Protein AF-A0A6V4HDS5-F1 (afdb_monomer_lite)

pLDDT: mean 75.7, std 14.35, range [43.69, 92.31]

Foldseek 3Di:
DLLVVLVVDPVLVVVLLVVLQVLLQCLLPDDPCVVSPSVPDDQCVSCVVSSHNDRDDDDDPRPPPVPCVVVPDDPPPPPPDQQPCDPVRNRRDHDPPPPDDDDD

Radius of gyration: 24.68 Å; chains: 1; bounding box: 63×39×46 Å

Secondary structure (DSSP, 8-state):
-HHHHHHH-HHHHHHHHHHHHHHHHHHHH-S-TTT--STTS-HHHHHHHTT-SS-----------TTTTTTS---------SB--BTTBTT-PBPTT-------

Organism: NCBI:txid72548

Sequence (104 aa):
QLEKLVGKNYYLHKSARDAYRSYLHSYNSHSLKDVYDVNSLDLAGVAASFGFENPPKVTLMLKANAKESARAGGKKARKMSGHGFSADNPYGKRDAKDARQFAH

Structure (mmCIF, N/CA/C/O backbone):
data_AF-A0A6V4HDS5-F1
#
_entry.id   AF-A0A6V4HDS5-F1
#
loop_
_atom_site.group_PDB
_atom_site.id
_atom_site.type_symbol
_atom_site.label_atom_id
_atom_site.label_alt_id
_atom_site.label_comp_id
_atom_site.label_asym_id
_atom_site.label_entity_id
_atom_site.label_seq_id
_atom_site.pdbx_PDB_ins_code
_atom_site.Cartn_x
_atom_site.Cartn_y
_atom_site.Cartn_z
_atom_site.occupancy
_atom_site.B_iso_or_equiv
_atom_site.auth_seq_id
_atom_site.auth_comp_id
_atom_site.auth_asym_id
_atom_site.auth_atom_id
_atom_site.pdbx_PDB_model_num
ATOM 1 N N . GLN A 1 1 ? -17.016 -4.896 10.364 1.00 66.00 1 GLN A N 1
ATOM 2 C CA . GLN A 1 1 ? -16.607 -5.329 11.732 1.00 66.00 1 GLN A CA 1
ATOM 3 C C . GLN A 1 1 ? -15.085 -5.302 11.906 1.00 66.00 1 GLN A C 1
ATOM 5 O O . GLN A 1 1 ? -14.619 -4.748 12.893 1.00 66.00 1 GLN A O 1
ATOM 10 N N . LEU A 1 2 ? -14.324 -5.829 10.938 1.00 74.38 2 LEU A N 1
ATOM 11 C CA . LEU A 1 2 ? -12.852 -5.842 10.918 1.00 74.38 2 LEU A CA 1
ATOM 12 C C . LEU A 1 2 ? -12.232 -4.429 10.906 1.00 74.38 2 LEU A C 1
ATOM 14 O O . LEU A 1 2 ? -11.322 -4.152 11.681 1.00 74.38 2 LEU A O 1
ATOM 18 N N . GLU A 1 3 ? -12.817 -3.504 10.141 1.00 78.81 3 GLU A N 1
ATOM 19 C CA . GLU A 1 3 ? -12.387 -2.095 10.053 1.00 78.81 3 GLU A CA 1
ATOM 20 C C . GLU A 1 3 ? -12.343 -1.389 11.413 1.00 78.81 3 GLU A C 1
ATOM 22 O O . GLU A 1 3 ? -11.374 -0.719 11.758 1.00 78.81 3 GLU A O 1
ATOM 27 N N . LYS A 1 4 ? -13.369 -1.603 12.248 1.00 77.88 4 LYS A N 1
ATOM 28 C CA . LYS A 1 4 ? -13.437 -1.019 13.595 1.00 77.88 4 LYS A CA 1
ATOM 29 C C . LYS A 1 4 ? -12.376 -1.597 14.533 1.00 77.88 4 LYS A C 1
ATOM 31 O O . LYS A 1 4 ? -12.004 -0.929 15.491 1.00 77.88 4 LYS A O 1
ATOM 36 N N . LEU A 1 5 ? -11.916 -2.825 14.295 1.00 80.50 5 LEU A N 1
ATOM 37 C CA . LEU A 1 5 ? -10.879 -3.472 15.099 1.00 80.50 5 LEU A CA 1
ATOM 38 C C . LEU A 1 5 ? -9.488 -2.975 14.694 1.00 80.50 5 LEU A C 1
ATOM 40 O O . LEU A 1 5 ? -8.687 -2.602 15.550 1.00 80.50 5 LEU A O 1
ATOM 44 N N . VAL A 1 6 ? -9.241 -2.921 13.383 1.00 81.19 6 VAL A N 1
ATOM 45 C CA . VAL A 1 6 ? -7.992 -2.425 12.797 1.00 81.19 6 VAL A CA 1
ATOM 46 C C . VAL A 1 6 ? -7.817 -0.943 13.110 1.00 81.19 6 VAL A C 1
ATOM 48 O O . VAL A 1 6 ? -6.751 -0.558 13.568 1.00 81.19 6 VAL A O 1
ATOM 51 N N . GLY A 1 7 ? -8.862 -0.122 12.973 1.00 80.38 7 GLY A N 1
ATOM 52 C CA . GLY A 1 7 ? -8.800 1.312 13.272 1.00 80.38 7 GLY A CA 1
ATOM 53 C C . GLY A 1 7 ? -8.565 1.645 14.750 1.00 80.38 7 GLY A C 1
ATOM 54 O O . GLY A 1 7 ? -7.919 2.643 15.056 1.00 80.38 7 GLY A O 1
ATOM 55 N N . LYS A 1 8 ? -9.050 0.812 15.682 1.00 84.44 8 LYS A N 1
ATOM 56 C CA . LYS A 1 8 ? -8.885 1.043 17.130 1.00 84.44 8 LYS A CA 1
ATOM 57 C C . LYS A 1 8 ? -7.544 0.558 17.675 1.00 84.44 8 LYS A C 1
ATOM 59 O O . LYS A 1 8 ? -7.060 1.107 18.660 1.00 84.44 8 LYS A O 1
ATOM 64 N N . ASN A 1 9 ? -6.952 -0.476 17.080 1.00 89.31 9 ASN A N 1
ATOM 65 C CA . ASN A 1 9 ? -5.702 -1.054 17.560 1.00 89.31 9 ASN A CA 1
ATOM 66 C C . ASN A 1 9 ? -4.517 -0.558 16.723 1.00 89.31 9 ASN A C 1
ATOM 68 O O . ASN A 1 9 ? -4.343 -0.955 15.573 1.00 89.31 9 ASN A O 1
ATOM 72 N N . TYR A 1 10 ? -3.655 0.254 17.339 1.00 88.69 10 TYR A N 1
ATOM 73 C CA . TYR A 1 10 ? -2.476 0.835 16.696 1.00 88.69 10 TYR A CA 1
ATOM 74 C C . TYR A 1 10 ? -1.567 -0.204 16.018 1.00 88.69 10 TYR A C 1
ATOM 76 O O . TYR A 1 10 ? -1.111 0.012 14.892 1.00 88.69 10 TYR A O 1
ATOM 84 N N . TYR A 1 11 ? -1.307 -1.341 16.672 1.00 91.56 11 TYR A N 1
ATOM 85 C CA . TYR A 1 11 ? -0.413 -2.366 16.130 1.00 91.56 11 TYR A CA 1
ATOM 86 C C . TYR A 1 11 ? -1.031 -3.085 14.933 1.00 91.56 11 TYR A C 1
ATOM 88 O O . TYR A 1 11 ? -0.347 -3.306 13.933 1.00 91.56 11 TYR A O 1
ATOM 96 N N . LEU A 1 12 ? -2.331 -3.384 15.005 1.00 89.69 12 LEU A N 1
ATOM 97 C CA . LEU A 1 12 ? -3.066 -3.976 13.889 1.00 89.69 12 LEU A CA 1
ATOM 98 C C . LEU A 1 12 ? -3.145 -3.003 12.713 1.00 89.69 12 LEU A C 1
ATOM 100 O O . LEU A 1 12 ? -2.842 -3.391 11.593 1.00 89.69 12 LEU A O 1
ATOM 104 N N . HIS A 1 13 ? -3.464 -1.732 12.970 1.00 91.12 13 HIS A N 1
ATOM 105 C CA . HIS A 1 13 ? -3.478 -0.686 11.951 1.00 91.12 13 HIS A CA 1
ATOM 106 C C . HIS A 1 13 ? -2.126 -0.570 11.238 1.00 91.12 13 HIS A C 1
ATOM 108 O O . HIS A 1 13 ? -2.051 -0.518 10.009 1.00 91.12 13 HIS A O 1
ATOM 114 N N . LYS A 1 14 ? -1.028 -0.555 12.007 1.00 91.50 14 LYS A N 1
ATOM 115 C CA . LYS A 1 14 ? 0.334 -0.485 11.467 1.00 91.50 14 LYS A CA 1
ATOM 116 C C . LYS A 1 14 ? 0.667 -1.718 10.623 1.00 91.50 14 LYS A C 1
ATOM 118 O O . LYS A 1 14 ? 1.195 -1.554 9.525 1.00 91.50 14 LYS A O 1
ATOM 123 N N . SER A 1 15 ? 0.352 -2.916 11.118 1.00 91.94 15 SER A N 1
ATOM 124 C CA . SER A 1 15 ? 0.589 -4.181 10.413 1.00 91.94 15 SER A CA 1
ATOM 125 C C . SER A 1 15 ? -0.239 -4.285 9.130 1.00 91.94 15 SER A C 1
ATOM 127 O O . SER A 1 15 ? 0.316 -4.584 8.077 1.00 91.94 15 SER A O 1
ATOM 129 N N . ALA A 1 16 ? -1.525 -3.933 9.176 1.00 91.94 16 ALA A N 1
ATOM 130 C CA . ALA A 1 16 ? -2.402 -3.908 8.009 1.00 91.94 16 ALA A CA 1
ATOM 131 C C . ALA A 1 16 ? -1.880 -2.948 6.929 1.00 91.94 16 ALA A C 1
ATOM 133 O O . ALA A 1 16 ? -1.936 -3.251 5.739 1.00 91.94 16 ALA A O 1
ATOM 134 N N . ARG A 1 17 ? -1.309 -1.803 7.329 1.00 91.06 17 ARG A N 1
ATOM 135 C CA . ARG A 1 17 ? -0.798 -0.805 6.380 1.00 91.06 17 ARG A CA 1
ATOM 136 C C . ARG A 1 17 ? 0.469 -1.298 5.690 1.00 91.06 17 ARG A C 1
ATOM 138 O O . ARG A 1 17 ? 0.688 -1.008 4.515 1.00 91.06 17 ARG A O 1
ATOM 145 N N . ASP A 1 18 ? 1.297 -2.034 6.423 1.00 91.31 18 ASP A N 1
ATOM 146 C CA . ASP A 1 18 ? 2.489 -2.677 5.879 1.00 91.31 18 ASP A CA 1
ATOM 147 C C . ASP A 1 18 ? 2.127 -3.840 4.941 1.00 91.31 18 ASP A C 1
ATOM 149 O O . ASP A 1 18 ? 2.675 -3.932 3.844 1.00 91.31 18 ASP A O 1
ATOM 153 N N . ALA A 1 19 ? 1.123 -4.646 5.302 1.00 92.31 19 ALA A N 1
ATOM 154 C CA . ALA A 1 19 ? 0.581 -5.707 4.454 1.00 92.31 19 ALA A CA 1
ATOM 155 C C . ALA A 1 19 ? -0.022 -5.162 3.144 1.00 92.31 19 ALA A C 1
ATOM 157 O O . ALA A 1 19 ? 0.267 -5.672 2.064 1.00 92.31 19 ALA A O 1
ATOM 158 N N . TYR A 1 20 ? -0.787 -4.069 3.212 1.00 92.19 20 TYR A N 1
ATOM 159 C CA . TYR A 1 20 ? -1.306 -3.382 2.025 1.00 92.19 20 TYR A CA 1
ATOM 160 C C . TYR A 1 20 ? -0.170 -2.894 1.112 1.00 92.19 20 TYR A C 1
ATOM 162 O O . TYR A 1 20 ? -0.199 -3.081 -0.105 1.00 92.19 20 TYR A O 1
ATOM 170 N N . ARG A 1 21 ? 0.888 -2.317 1.698 1.00 90.56 21 ARG A N 1
ATOM 171 C CA . ARG A 1 21 ? 2.062 -1.853 0.948 1.00 90.56 21 ARG A CA 1
ATOM 172 C C . ARG A 1 21 ? 2.823 -3.003 0.283 1.00 90.56 21 ARG A C 1
ATOM 174 O O . ARG A 1 21 ? 3.230 -2.855 -0.870 1.00 90.56 21 ARG A O 1
ATOM 181 N N . SER A 1 22 ? 3.043 -4.115 0.983 1.00 91.38 22 SER A N 1
ATOM 182 C CA . SER A 1 22 ? 3.755 -5.274 0.430 1.00 91.38 22 SER A CA 1
ATOM 183 C C . SER A 1 22 ? 2.956 -5.953 -0.686 1.00 91.38 22 SER A C 1
ATOM 185 O O . SER A 1 22 ? 3.544 -6.345 -1.694 1.00 91.38 22 SER A O 1
ATOM 187 N N . TYR A 1 23 ? 1.626 -5.986 -0.567 1.00 92.06 23 TYR A N 1
ATOM 188 C CA . TYR A 1 23 ? 0.716 -6.459 -1.610 1.00 92.06 23 TYR A CA 1
ATOM 189 C C . TYR A 1 23 ? 0.830 -5.636 -2.900 1.00 92.06 23 TYR A C 1
ATOM 191 O O . TYR A 1 23 ? 1.031 -6.179 -3.981 1.00 92.06 23 TYR A O 1
ATOM 199 N N . LEU A 1 24 ? 0.801 -4.306 -2.811 1.00 90.69 24 LEU A N 1
ATOM 200 C CA . LEU A 1 24 ? 0.992 -3.458 -3.995 1.00 90.69 24 LEU A CA 1
ATOM 201 C C . LEU A 1 24 ? 2.406 -3.590 -4.577 1.00 90.69 24 LEU A C 1
ATOM 203 O O . LEU A 1 24 ? 2.603 -3.541 -5.793 1.00 90.69 24 LEU A O 1
ATOM 207 N N . HIS A 1 25 ? 3.410 -3.762 -3.714 1.00 87.88 25 HIS A N 1
ATOM 208 C CA . HIS A 1 25 ? 4.787 -3.958 -4.149 1.00 87.88 25 HIS A CA 1
ATOM 209 C C . HIS A 1 25 ? 4.966 -5.262 -4.935 1.00 87.88 25 HIS A C 1
ATOM 211 O O . HIS A 1 25 ? 5.693 -5.257 -5.929 1.00 87.88 25 HIS A O 1
ATOM 217 N N . SER A 1 26 ? 4.295 -6.348 -4.533 1.00 88.88 26 SER A N 1
ATOM 218 C CA . SER A 1 26 ? 4.366 -7.629 -5.240 1.00 88.88 26 SER A CA 1
ATOM 219 C C . SER A 1 26 ? 3.752 -7.533 -6.635 1.00 88.88 26 SER A C 1
ATOM 221 O O . SER A 1 26 ? 4.392 -7.955 -7.592 1.00 88.88 26 SER A O 1
ATOM 223 N N . TYR A 1 27 ? 2.599 -6.873 -6.791 1.00 89.94 27 TYR A N 1
ATOM 224 C CA . TYR A 1 27 ? 2.011 -6.598 -8.110 1.00 89.94 27 TYR A CA 1
ATOM 225 C C . TYR A 1 27 ? 2.952 -5.764 -8.988 1.00 89.94 27 TYR A C 1
ATOM 227 O O . TYR A 1 27 ? 3.145 -6.038 -10.173 1.00 89.94 27 TYR A O 1
ATOM 235 N N . ASN A 1 28 ? 3.616 -4.767 -8.402 1.00 86.44 28 ASN A N 1
ATOM 236 C CA . ASN A 1 28 ? 4.569 -3.936 -9.130 1.00 86.44 28 ASN A CA 1
ATOM 237 C C . ASN A 1 28 ? 5.851 -4.690 -9.539 1.00 86.44 28 ASN A C 1
ATOM 239 O O . ASN A 1 28 ? 6.370 -4.440 -10.628 1.00 86.44 28 ASN A O 1
ATOM 243 N N . SER A 1 29 ? 6.365 -5.622 -8.734 1.00 86.56 29 SER A N 1
ATOM 244 C CA . SER A 1 29 ? 7.555 -6.413 -9.086 1.00 86.56 29 SER A CA 1
ATOM 245 C C . SER A 1 29 ? 7.250 -7.646 -9.945 1.00 86.56 29 SER A C 1
ATOM 247 O O . SER A 1 29 ? 8.169 -8.180 -10.566 1.00 86.56 29 SER A O 1
ATOM 249 N N . HIS A 1 30 ? 5.984 -8.066 -10.032 1.00 88.44 30 HIS A N 1
ATOM 250 C CA . HIS A 1 30 ? 5.581 -9.247 -10.792 1.00 88.44 30 HIS A CA 1
ATOM 251 C C . HIS A 1 30 ? 5.795 -9.080 -12.304 1.00 88.44 30 HIS A C 1
ATOM 253 O O . HIS A 1 30 ? 5.559 -8.002 -12.852 1.00 88.44 30 HIS A O 1
ATOM 259 N N . SER A 1 31 ? 6.221 -10.140 -12.995 1.00 87.25 31 SER A N 1
ATOM 260 C CA . SER A 1 31 ? 6.552 -10.082 -14.427 1.00 87.25 31 SER A CA 1
ATOM 261 C C . SER A 1 31 ? 5.323 -10.067 -15.341 1.00 87.25 31 SER A C 1
ATOM 263 O O . SER A 1 31 ? 5.336 -9.381 -16.361 1.00 87.25 31 SER A O 1
ATOM 265 N N . LEU A 1 32 ? 4.256 -10.789 -14.983 1.00 88.56 32 LEU A N 1
ATOM 266 C CA . LEU A 1 32 ? 3.042 -10.906 -15.796 1.00 88.56 32 LEU A CA 1
ATOM 267 C C . LEU A 1 32 ? 2.092 -9.723 -15.554 1.00 88.56 32 LEU A C 1
ATOM 269 O O . LEU A 1 32 ? 1.184 -9.800 -14.727 1.00 88.56 32 LEU A O 1
ATOM 273 N N . LYS A 1 33 ? 2.311 -8.616 -16.269 1.00 85.88 33 LYS A N 1
ATOM 274 C CA . LYS A 1 33 ? 1.500 -7.394 -16.122 1.00 85.88 33 LYS A CA 1
ATOM 275 C C . LYS A 1 33 ? 0.076 -7.521 -16.649 1.00 85.88 33 LYS A C 1
ATOM 277 O O . LYS A 1 33 ? -0.779 -6.798 -16.170 1.00 85.88 33 LYS A O 1
ATOM 282 N N . ASP A 1 34 ? -0.189 -8.470 -17.541 1.00 86.50 34 ASP A N 1
ATOM 283 C CA . ASP A 1 34 ? -1.539 -8.688 -18.079 1.00 86.50 34 ASP A CA 1
ATOM 284 C C . ASP A 1 34 ? -2.538 -9.140 -17.001 1.00 86.50 34 ASP A C 1
ATOM 286 O O . ASP A 1 34 ? -3.734 -8.893 -17.118 1.00 86.50 34 ASP A O 1
ATOM 290 N N . VAL A 1 35 ? -2.042 -9.784 -15.939 1.00 87.88 35 VAL A N 1
ATOM 291 C CA . VAL A 1 35 ? -2.852 -10.253 -14.803 1.00 87.88 35 VAL A CA 1
ATOM 292 C C . VAL A 1 35 ? -2.570 -9.435 -13.537 1.00 87.88 35 VAL A C 1
ATOM 294 O O . VAL A 1 35 ? -3.478 -9.181 -12.752 1.00 87.88 35 VAL A O 1
ATOM 297 N N . TYR A 1 36 ? -1.322 -8.999 -13.337 1.00 86.94 36 TYR A N 1
ATOM 298 C CA . TYR A 1 36 ? -0.870 -8.296 -12.133 1.00 86.94 36 TYR A CA 1
ATOM 299 C C . TYR A 1 36 ? -0.486 -6.838 -12.436 1.00 86.94 36 TYR A C 1
ATOM 301 O O . TYR A 1 36 ? 0.670 -6.434 -12.263 1.00 86.94 36 TYR A O 1
ATOM 309 N N . ASP A 1 37 ? -1.455 -6.042 -12.895 1.00 86.12 37 ASP A N 1
ATOM 310 C CA . ASP A 1 37 ? -1.307 -4.592 -13.071 1.00 86.12 37 ASP A CA 1
ATOM 311 C C . ASP A 1 37 ? -1.840 -3.829 -11.848 1.00 86.12 37 ASP A C 1
ATOM 313 O O . ASP A 1 37 ? -2.956 -4.045 -11.384 1.00 86.12 37 ASP A O 1
ATOM 317 N N . VAL A 1 38 ? -1.025 -2.914 -11.323 1.00 85.69 38 VAL A N 1
ATOM 318 C CA . VAL A 1 38 ? -1.397 -2.027 -10.209 1.00 85.69 38 VAL A CA 1
ATOM 319 C C . VAL A 1 38 ? -2.322 -0.906 -10.688 1.00 85.69 38 VAL A C 1
ATOM 321 O O . VAL A 1 38 ? -3.109 -0.391 -9.900 1.00 85.69 38 VAL A O 1
ATOM 324 N N . ASN A 1 39 ? -2.242 -0.516 -11.964 1.00 83.88 39 ASN A N 1
ATOM 325 C CA . ASN A 1 39 ? -3.007 0.613 -12.499 1.00 83.88 39 ASN A CA 1
ATOM 326 C C . ASN A 1 39 ? -4.479 0.265 -12.744 1.00 83.88 39 ASN A C 1
ATOM 328 O O . ASN A 1 39 ? -5.336 1.136 -12.626 1.00 83.88 39 ASN A O 1
ATOM 332 N N . SER A 1 40 ? -4.776 -0.996 -13.067 1.00 86.25 40 SER A N 1
ATOM 333 C CA . SER A 1 40 ? -6.143 -1.501 -13.235 1.00 86.25 40 SER A CA 1
ATOM 334 C C . SER A 1 40 ? -6.741 -2.078 -11.947 1.00 86.25 40 SER A C 1
ATOM 336 O O . SER A 1 40 ? -7.861 -2.585 -11.967 1.00 86.25 40 SER A O 1
ATOM 338 N N . LEU A 1 41 ? -5.993 -2.065 -10.840 1.00 86.81 41 LEU A N 1
ATOM 339 C CA . LEU A 1 41 ? -6.407 -2.658 -9.573 1.00 86.81 41 LEU A CA 1
ATOM 340 C C . LEU A 1 41 ? -7.368 -1.726 -8.824 1.00 86.81 41 LEU A C 1
ATOM 342 O O . LEU A 1 41 ? -7.068 -0.549 -8.622 1.00 86.81 41 LEU A O 1
ATOM 346 N N . ASP A 1 42 ? -8.489 -2.265 -8.336 1.00 90.06 42 ASP A N 1
ATOM 347 C CA . ASP A 1 42 ? -9.387 -1.516 -7.454 1.00 90.06 42 ASP A CA 1
ATOM 348 C C . ASP A 1 42 ? -8.770 -1.344 -6.057 1.00 90.06 42 ASP A C 1
ATOM 350 O O . ASP A 1 42 ? -8.852 -2.208 -5.181 1.00 90.06 42 ASP A O 1
ATOM 354 N N . LEU A 1 43 ? -8.143 -0.188 -5.846 1.00 87.69 43 LEU A N 1
ATOM 355 C CA . LEU A 1 43 ? -7.510 0.165 -4.580 1.00 87.69 43 LEU A CA 1
ATOM 356 C C . LEU A 1 43 ? -8.518 0.305 -3.431 1.00 87.69 43 LEU A C 1
ATOM 358 O O . LEU A 1 43 ? -8.136 0.098 -2.279 1.00 87.69 43 LEU A O 1
ATOM 362 N N . ALA A 1 44 ? -9.780 0.642 -3.713 1.00 88.75 44 ALA A N 1
ATOM 363 C CA . ALA A 1 44 ? -10.795 0.817 -2.679 1.00 88.75 44 ALA A CA 1
ATOM 364 C C . ALA A 1 44 ? -11.252 -0.540 -2.122 1.00 88.75 44 ALA A C 1
ATOM 366 O O . ALA A 1 44 ? -11.217 -0.744 -0.907 1.00 88.75 44 ALA A O 1
ATOM 367 N N . GLY A 1 45 ? -11.587 -1.497 -2.993 1.00 89.25 45 GLY A N 1
ATOM 368 C CA . GLY A 1 45 ? -11.942 -2.858 -2.584 1.00 89.25 45 GLY A CA 1
ATOM 369 C C . GLY A 1 45 ? -10.795 -3.581 -1.876 1.00 89.25 45 GLY A C 1
ATOM 370 O O . GLY A 1 45 ? -10.995 -4.227 -0.843 1.00 89.25 45 GLY A O 1
ATOM 371 N N . VAL A 1 46 ? -9.562 -3.410 -2.366 1.00 89.94 46 VAL A N 1
ATOM 372 C CA . VAL A 1 46 ? -8.375 -3.962 -1.700 1.00 89.94 46 VAL A CA 1
ATOM 373 C C . VAL A 1 46 ? -8.201 -3.327 -0.319 1.00 89.94 46 VAL A C 1
ATOM 375 O O . VAL A 1 46 ? -8.042 -4.056 0.656 1.00 89.94 46 VAL A O 1
ATOM 378 N N . ALA A 1 47 ? -8.297 -2.003 -0.181 1.00 89.94 47 ALA A N 1
ATOM 379 C CA . ALA A 1 47 ? -8.203 -1.339 1.121 1.00 89.94 47 ALA A CA 1
ATOM 380 C C . ALA A 1 47 ? -9.256 -1.853 2.123 1.00 89.94 47 ALA A C 1
ATOM 382 O O . ALA A 1 47 ? -8.901 -2.165 3.265 1.00 89.94 47 ALA A O 1
ATOM 383 N N . ALA A 1 48 ? -10.500 -2.051 1.677 1.00 90.00 48 ALA A N 1
ATOM 384 C CA . ALA A 1 48 ? -11.571 -2.620 2.494 1.00 90.00 48 ALA A CA 1
ATOM 385 C C . ALA A 1 48 ? -11.240 -4.046 2.977 1.00 90.00 48 ALA A C 1
ATOM 387 O O . ALA A 1 48 ? -11.460 -4.376 4.144 1.00 90.00 48 ALA A O 1
ATOM 388 N N . SER A 1 49 ? -10.617 -4.877 2.130 1.00 89.44 49 SER A N 1
ATOM 389 C CA . SER A 1 49 ? -10.186 -6.236 2.507 1.00 89.44 49 SER A CA 1
ATOM 390 C C . SER A 1 49 ? -9.113 -6.263 3.608 1.00 89.44 49 SER A C 1
ATOM 392 O O . SER A 1 49 ? -9.083 -7.186 4.421 1.00 89.44 49 SER A O 1
ATOM 394 N N . PHE A 1 50 ? -8.286 -5.216 3.699 1.00 89.19 50 PHE A N 1
ATOM 395 C CA . PHE A 1 50 ? -7.304 -5.031 4.775 1.00 89.19 50 PHE A CA 1
ATOM 396 C C . PHE A 1 50 ? -7.892 -4.335 6.017 1.00 89.19 50 PHE A C 1
ATOM 398 O O . PHE A 1 50 ? -7.184 -4.124 7.003 1.00 89.19 50 PHE A O 1
ATOM 405 N N . GLY A 1 51 ? -9.186 -4.000 6.001 1.00 88.31 51 GLY A N 1
ATOM 406 C CA . GLY A 1 51 ? -9.875 -3.329 7.101 1.00 88.31 51 GLY A CA 1
ATOM 407 C C . GLY A 1 51 ? -9.661 -1.816 7.133 1.00 88.31 51 GLY A C 1
ATOM 408 O O . GLY A 1 51 ? -9.746 -1.218 8.206 1.00 88.31 51 GLY A O 1
ATOM 409 N N . PHE A 1 52 ? -9.374 -1.192 5.989 1.00 89.00 52 PHE A N 1
ATOM 410 C CA . PHE A 1 52 ? -9.314 0.260 5.857 1.00 89.00 52 PHE A CA 1
ATOM 411 C C . PHE A 1 52 ? -10.589 0.803 5.213 1.00 89.00 52 PHE A C 1
ATOM 413 O O . PHE A 1 52 ? -10.950 0.396 4.116 1.00 89.00 52 PHE A O 1
ATOM 420 N N . GLU A 1 53 ? -11.222 1.778 5.867 1.00 83.56 53 GLU A N 1
ATOM 421 C CA . GLU A 1 53 ? -12.381 2.504 5.321 1.00 83.56 53 GLU A CA 1
ATOM 422 C C . GLU A 1 53 ? -11.980 3.428 4.161 1.00 83.56 53 GLU A C 1
ATOM 424 O O . GLU A 1 53 ? -12.717 3.594 3.196 1.00 83.56 53 GLU A O 1
ATOM 429 N N . ASN A 1 54 ? -10.775 4.001 4.235 1.00 82.69 54 ASN A N 1
ATOM 430 C CA . ASN A 1 54 ? -10.198 4.828 3.184 1.00 82.69 54 ASN A CA 1
ATOM 431 C C . ASN A 1 54 ? -8.825 4.276 2.787 1.00 82.69 54 ASN A C 1
ATOM 433 O O . ASN A 1 54 ? -8.024 3.969 3.677 1.00 82.69 54 ASN A O 1
ATOM 437 N N . PRO A 1 55 ? -8.505 4.193 1.483 1.00 80.56 55 PRO A N 1
ATOM 438 C CA . PRO A 1 55 ? -7.231 3.662 1.025 1.00 80.56 55 PRO A CA 1
ATOM 439 C C . PRO A 1 55 ? -6.071 4.512 1.571 1.00 80.56 55 PRO A C 1
ATOM 441 O O . PRO A 1 55 ? -5.989 5.716 1.293 1.00 80.56 55 PRO A O 1
ATOM 444 N N . PRO A 1 56 ? -5.154 3.924 2.361 1.00 81.44 56 PRO A N 1
ATOM 445 C CA . PRO A 1 56 ? -4.044 4.670 2.923 1.00 81.44 56 PRO A CA 1
ATOM 446 C C . PRO A 1 56 ? -3.074 5.081 1.813 1.00 81.44 56 PRO A C 1
ATOM 448 O O . PRO A 1 56 ? -2.703 4.283 0.950 1.00 81.44 56 PRO A O 1
ATOM 451 N N . LYS A 1 57 ? -2.608 6.334 1.864 1.00 75.50 57 LYS A N 1
ATOM 452 C CA . LYS A 1 57 ? -1.570 6.834 0.955 1.00 75.50 57 LYS A CA 1
ATOM 453 C C . LYS A 1 57 ? -0.265 6.088 1.232 1.00 75.50 57 LYS A C 1
ATOM 455 O O . LYS A 1 57 ? 0.385 6.317 2.252 1.00 75.50 57 LYS A O 1
ATOM 460 N N . VAL A 1 58 ? 0.108 5.193 0.326 1.00 81.56 58 VAL A N 1
ATOM 461 C CA . VAL A 1 58 ? 1.357 4.428 0.381 1.00 81.56 58 VAL A CA 1
ATOM 462 C C . VAL A 1 58 ? 2.265 4.825 -0.773 1.00 81.56 58 VAL A C 1
ATOM 464 O O . VAL A 1 58 ? 1.829 4.958 -1.913 1.00 81.56 58 VAL A O 1
ATOM 467 N N . THR A 1 59 ? 3.549 5.016 -0.473 1.00 76.81 59 THR A N 1
ATOM 468 C CA . THR A 1 59 ? 4.558 5.295 -1.495 1.00 76.81 59 THR A CA 1
ATOM 469 C C . THR A 1 59 ? 4.860 4.020 -2.265 1.00 76.81 59 THR A C 1
ATOM 471 O O . THR A 1 59 ? 5.487 3.093 -1.740 1.00 76.81 59 THR A O 1
ATOM 474 N N . LEU A 1 60 ? 4.429 3.993 -3.520 1.00 76.25 60 LEU A N 1
ATOM 475 C CA . LEU A 1 60 ? 4.732 2.931 -4.461 1.00 76.25 60 LEU A CA 1
ATOM 476 C C . LEU A 1 60 ? 5.928 3.363 -5.309 1.00 76.25 60 LEU A C 1
ATOM 478 O O . LEU A 1 60 ? 5.867 4.346 -6.042 1.00 76.25 60 LEU A O 1
ATOM 482 N N . MET A 1 61 ? 7.031 2.622 -5.215 1.00 69.50 61 MET A N 1
ATOM 483 C CA . MET A 1 61 ? 8.131 2.740 -6.172 1.00 69.50 61 MET A CA 1
ATOM 484 C C . MET A 1 61 ? 7.729 2.016 -7.457 1.00 69.50 61 MET A C 1
ATOM 486 O O . MET A 1 61 ? 8.250 0.937 -7.745 1.00 69.50 61 MET A O 1
ATOM 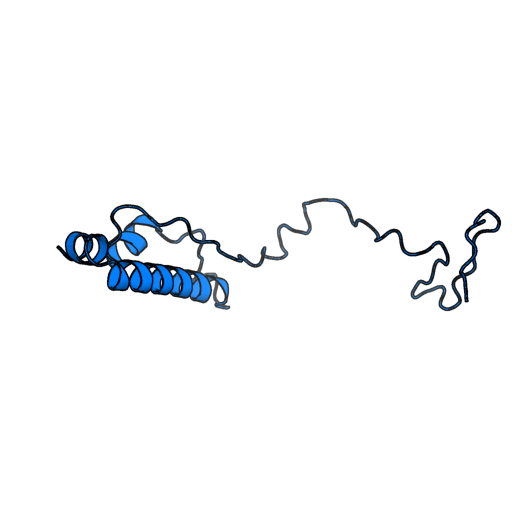490 N N . LEU A 1 62 ? 6.758 2.557 -8.200 1.00 66.88 62 LEU A N 1
ATOM 491 C CA . LEU A 1 62 ? 6.456 2.029 -9.526 1.00 66.88 62 LEU A CA 1
ATOM 492 C C . LEU A 1 62 ? 7.709 2.201 -10.375 1.00 66.88 62 LEU A C 1
ATOM 494 O O . LEU A 1 62 ? 8.191 3.317 -10.580 1.00 66.88 62 LEU A O 1
ATOM 498 N N . LYS A 1 63 ? 8.270 1.081 -10.837 1.00 64.75 63 LYS A N 1
ATOM 499 C CA . LYS A 1 63 ? 9.283 1.143 -11.882 1.00 64.75 63 LYS A CA 1
ATOM 500 C C . LYS A 1 63 ? 8.535 1.678 -13.089 1.00 64.75 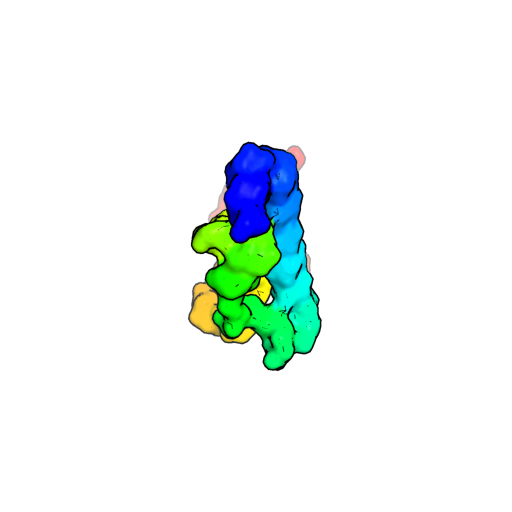63 LYS A C 1
ATOM 502 O O . LYS A 1 63 ? 7.684 0.974 -13.622 1.00 64.75 63 LYS A O 1
ATOM 507 N N . ALA A 1 64 ? 8.791 2.932 -13.458 1.00 56.38 64 ALA A N 1
ATOM 508 C CA . ALA A 1 64 ? 8.234 3.498 -14.672 1.00 56.38 64 ALA A CA 1
ATOM 509 C C . ALA A 1 64 ? 8.550 2.514 -15.799 1.00 56.38 64 ALA A C 1
ATOM 511 O O . ALA A 1 64 ? 9.722 2.262 -16.098 1.00 56.38 64 ALA A O 1
ATOM 512 N N . ASN A 1 65 ? 7.511 1.888 -16.353 1.00 53.88 65 ASN A N 1
ATOM 513 C CA . ASN A 1 65 ? 7.660 1.043 -17.521 1.00 53.88 65 ASN A CA 1
ATOM 514 C C . ASN A 1 65 ? 8.414 1.892 -18.546 1.00 53.88 65 ASN A C 1
ATOM 516 O O . ASN A 1 65 ? 7.998 3.011 -18.848 1.00 53.88 65 ASN A O 1
ATOM 520 N N . ALA A 1 66 ? 9.533 1.388 -19.064 1.00 54.19 66 ALA A N 1
ATOM 521 C CA . ALA A 1 66 ? 10.439 2.127 -19.948 1.00 54.19 66 ALA A CA 1
ATOM 522 C C . ALA A 1 66 ? 9.785 2.643 -21.257 1.00 54.19 66 ALA A C 1
ATOM 524 O O . ALA A 1 66 ? 10.454 3.230 -22.101 1.00 54.19 66 ALA A O 1
ATOM 525 N N . LYS A 1 67 ? 8.470 2.449 -21.431 1.00 53.84 67 LYS A N 1
ATOM 526 C CA . LYS A 1 67 ? 7.647 3.035 -22.490 1.00 53.84 67 LYS A CA 1
ATOM 527 C C . LYS A 1 67 ? 7.345 4.528 -22.296 1.00 53.84 67 LYS A C 1
ATOM 529 O O . LYS A 1 67 ? 7.033 5.181 -23.288 1.00 53.84 67 LYS A O 1
ATOM 534 N N . GLU A 1 68 ? 7.459 5.090 -21.088 1.00 50.91 68 GLU A N 1
ATOM 535 C CA . GLU A 1 68 ? 7.167 6.520 -20.853 1.00 50.91 68 GLU A CA 1
ATOM 536 C C . GLU A 1 68 ? 8.425 7.398 -20.721 1.00 50.91 68 GLU A C 1
ATOM 538 O O . GLU A 1 68 ? 8.437 8.550 -21.154 1.00 50.91 68 GLU A O 1
ATOM 543 N N . SER A 1 69 ? 9.549 6.837 -20.267 1.00 48.88 69 SER A N 1
ATOM 544 C CA . SER A 1 69 ? 10.843 7.539 -20.225 1.00 48.88 69 SER A CA 1
ATOM 545 C C . SER A 1 69 ? 11.482 7.762 -21.605 1.00 48.88 69 SER A C 1
ATOM 547 O O . SER A 1 69 ? 12.473 8.480 -21.708 1.00 48.88 69 SER A O 1
ATOM 549 N N . ALA A 1 70 ? 10.896 7.218 -22.677 1.00 52.75 70 ALA A N 1
ATOM 550 C CA . ALA A 1 70 ? 11.234 7.576 -24.056 1.00 52.75 70 ALA A CA 1
ATOM 551 C C . ALA A 1 70 ? 10.498 8.837 -24.562 1.00 52.75 70 ALA A C 1
ATOM 553 O O . ALA A 1 70 ? 10.886 9.389 -25.590 1.00 52.75 70 ALA A O 1
ATOM 554 N N . ARG A 1 71 ? 9.442 9.298 -23.869 1.00 51.75 71 ARG A N 1
ATOM 555 C CA . ARG A 1 71 ? 8.600 10.437 -24.293 1.00 51.75 71 ARG A CA 1
ATOM 556 C C . ARG A 1 71 ? 8.793 11.701 -23.450 1.00 51.75 71 ARG A C 1
ATOM 558 O O . ARG A 1 71 ? 8.474 12.788 -23.922 1.00 51.75 71 ARG A O 1
ATOM 565 N N . ALA A 1 72 ? 9.377 11.594 -22.255 1.00 48.97 72 ALA A N 1
ATOM 566 C CA . ALA A 1 72 ? 9.831 12.747 -21.481 1.00 48.97 72 ALA A CA 1
ATOM 567 C C . ALA A 1 72 ? 11.241 13.151 -21.942 1.00 48.97 72 ALA A C 1
ATOM 569 O O . ALA A 1 72 ? 12.250 12.577 -21.534 1.00 48.97 72 ALA A O 1
ATOM 570 N N . GLY A 1 73 ? 11.281 14.103 -22.870 1.00 44.69 73 GLY A N 1
ATOM 571 C CA . GLY A 1 73 ? 12.485 14.566 -23.538 1.00 44.69 73 GLY A CA 1
ATOM 572 C C . GLY A 1 73 ? 13.610 15.019 -22.605 1.00 44.69 73 GLY A C 1
ATOM 573 O O . GLY A 1 73 ? 13.406 15.555 -21.518 1.00 44.69 73 GLY A O 1
ATOM 574 N N . GLY A 1 74 ? 14.826 14.856 -23.122 1.00 43.69 74 GLY A N 1
ATOM 575 C CA . GLY A 1 74 ? 16.026 15.486 -22.596 1.00 43.69 74 GLY A CA 1
ATOM 576 C C . GLY A 1 74 ? 16.968 14.488 -21.949 1.00 43.69 74 GLY A C 1
ATOM 577 O O . GLY A 1 74 ? 17.018 14.359 -20.728 1.00 43.69 74 GLY A O 1
ATOM 578 N N . LYS A 1 75 ? 17.815 13.865 -22.775 1.00 49.09 75 LYS A N 1
ATOM 579 C CA . LYS A 1 75 ? 19.143 13.425 -22.347 1.00 49.09 75 LYS A CA 1
ATOM 580 C C . LYS A 1 75 ? 19.837 14.641 -21.721 1.00 49.09 75 LYS A C 1
ATOM 582 O O . LYS A 1 75 ? 20.509 15.397 -22.418 1.00 49.09 75 LYS A O 1
ATOM 587 N N . LYS A 1 76 ? 19.670 14.869 -20.415 1.00 48.78 76 LYS A N 1
ATOM 588 C CA . LYS A 1 76 ? 20.591 15.712 -19.656 1.00 48.78 76 LYS A CA 1
ATOM 589 C C . LYS A 1 76 ? 21.889 14.930 -19.625 1.00 48.78 76 LYS A C 1
ATOM 591 O O . LYS A 1 76 ? 22.130 14.142 -18.714 1.00 48.78 76 LYS A O 1
ATOM 596 N N . ALA A 1 77 ? 22.684 15.114 -20.678 1.00 54.38 77 ALA A N 1
ATOM 597 C CA . ALA A 1 77 ? 24.106 14.874 -20.639 1.00 54.38 77 ALA A CA 1
ATOM 598 C C . ALA A 1 77 ? 24.571 15.485 -19.321 1.00 54.38 77 ALA A C 1
ATOM 600 O O . ALA A 1 77 ? 24.481 16.701 -19.125 1.00 54.38 77 ALA A O 1
ATOM 601 N N . ARG A 1 78 ? 24.950 14.625 -18.366 1.00 54.41 78 ARG A N 1
ATOM 602 C CA . ARG A 1 78 ? 25.719 15.068 -17.211 1.00 54.41 78 ARG A CA 1
ATOM 603 C C . ARG A 1 78 ? 26.829 15.891 -17.828 1.00 54.41 78 ARG A C 1
ATOM 605 O O . ARG A 1 78 ? 27.559 15.373 -18.670 1.00 54.41 78 ARG A O 1
ATOM 612 N N . LYS A 1 79 ? 26.859 17.183 -17.507 1.00 55.62 79 LYS A N 1
ATOM 613 C CA . LYS A 1 79 ? 27.891 18.116 -17.942 1.00 55.62 79 LYS A CA 1
ATOM 614 C C . LYS A 1 79 ? 29.165 17.657 -17.234 1.00 55.62 79 LYS A C 1
ATOM 616 O O . LYS A 1 79 ? 29.524 18.161 -16.176 1.00 55.62 79 LYS A O 1
ATOM 621 N N . MET A 1 80 ? 29.716 16.554 -17.730 1.00 55.00 80 MET A N 1
ATOM 622 C CA . MET A 1 80 ? 30.926 15.938 -17.244 1.00 55.00 80 MET A CA 1
ATOM 623 C C . MET A 1 80 ? 32.025 16.966 -17.448 1.00 55.00 80 MET A C 1
ATOM 625 O O . MET A 1 80 ? 31.978 17.760 -18.390 1.00 55.00 80 MET A O 1
ATOM 629 N N . SER A 1 81 ? 32.908 16.995 -16.451 1.00 57.41 81 SER A N 1
ATOM 630 C CA . SER A 1 81 ? 34.155 17.748 -16.367 1.00 57.41 81 SER A CA 1
ATOM 631 C C . SER A 1 81 ? 34.688 18.158 -17.744 1.00 57.41 81 SER A C 1
ATOM 633 O O . SER A 1 81 ? 34.631 17.361 -18.672 1.00 57.41 81 SER A O 1
ATOM 635 N N . GLY A 1 82 ? 35.223 19.376 -17.899 1.00 59.62 82 GLY A N 1
ATOM 636 C CA . GLY A 1 82 ? 35.665 19.921 -19.206 1.00 59.62 82 GLY A CA 1
ATOM 637 C C . GLY A 1 82 ? 36.864 19.215 -19.837 1.00 59.62 82 GLY A C 1
ATOM 638 O O . GLY A 1 82 ? 37.563 19.778 -20.672 1.00 59.62 82 GLY A O 1
ATOM 639 N N . HIS A 1 83 ? 37.119 17.980 -19.430 1.00 67.06 83 HIS A N 1
ATOM 640 C CA . HIS A 1 83 ? 37.944 17.008 -20.112 1.00 67.06 83 HIS A CA 1
ATOM 641 C C . HIS A 1 83 ? 36.943 16.007 -20.670 1.00 67.06 83 HIS A C 1
ATOM 643 O O . HIS A 1 83 ? 36.406 15.169 -19.946 1.00 67.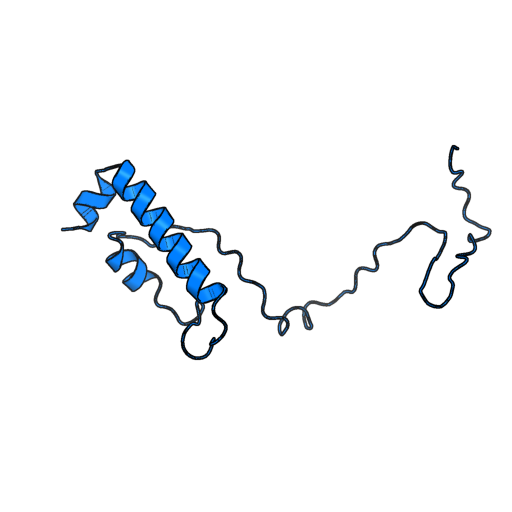06 83 HIS A O 1
ATOM 649 N N . GLY A 1 84 ? 36.573 16.206 -21.935 1.00 64.56 84 GLY A N 1
ATOM 650 C CA . GLY A 1 84 ? 35.548 15.416 -22.605 1.00 64.56 84 GLY A CA 1
ATOM 651 C C . GLY A 1 84 ? 36.041 13.99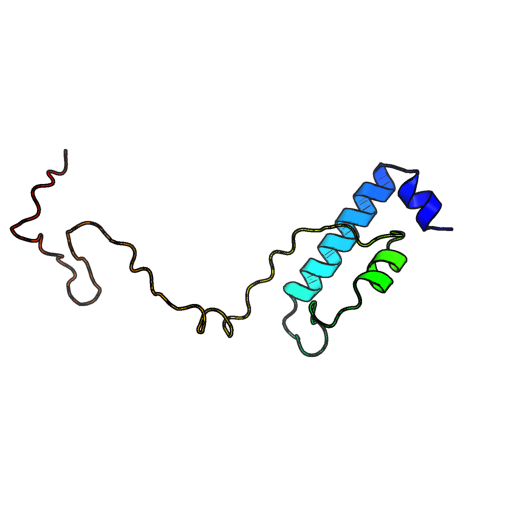8 -22.862 1.00 64.56 84 GLY A C 1
ATOM 652 O O . GLY A 1 84 ? 36.436 13.683 -23.982 1.00 64.56 84 GLY A O 1
ATOM 653 N N . PHE A 1 85 ? 36.042 13.163 -21.826 1.00 64.81 85 PHE A N 1
ATOM 654 C CA . PHE A 1 85 ? 36.256 11.729 -21.950 1.00 64.81 85 PHE A CA 1
ATOM 655 C C . PHE A 1 85 ? 34.967 11.103 -22.485 1.00 64.81 85 PHE A C 1
ATOM 657 O O . PHE A 1 85 ? 33.922 11.137 -21.829 1.00 64.81 85 PHE A O 1
ATOM 664 N N . SER A 1 86 ? 35.031 10.562 -23.697 1.00 68.94 86 SER A N 1
ATOM 665 C CA . SER A 1 86 ? 33.950 9.794 -24.317 1.00 68.94 86 SER A CA 1
ATOM 666 C C . SER A 1 86 ? 34.483 8.443 -24.785 1.00 68.94 86 SER A C 1
ATOM 668 O O . SER A 1 86 ? 35.695 8.243 -24.851 1.00 68.94 86 SER A O 1
ATOM 670 N N . ALA A 1 87 ? 33.579 7.519 -25.123 1.00 67.69 87 ALA A N 1
ATOM 671 C CA . ALA A 1 87 ? 33.954 6.223 -25.693 1.00 67.69 87 ALA A CA 1
ATOM 672 C C . ALA A 1 87 ? 34.839 6.377 -26.946 1.00 67.69 87 ALA A C 1
ATOM 674 O O . ALA A 1 87 ? 35.765 5.598 -27.144 1.00 67.69 87 ALA A O 1
ATOM 675 N N . ASP A 1 88 ? 34.604 7.436 -27.723 1.00 64.31 88 ASP A N 1
ATOM 676 C CA . ASP A 1 88 ? 35.339 7.740 -28.953 1.00 64.31 88 ASP A CA 1
ATOM 677 C C . ASP A 1 88 ? 36.574 8.636 -28.724 1.00 64.31 88 ASP A C 1
ATOM 679 O O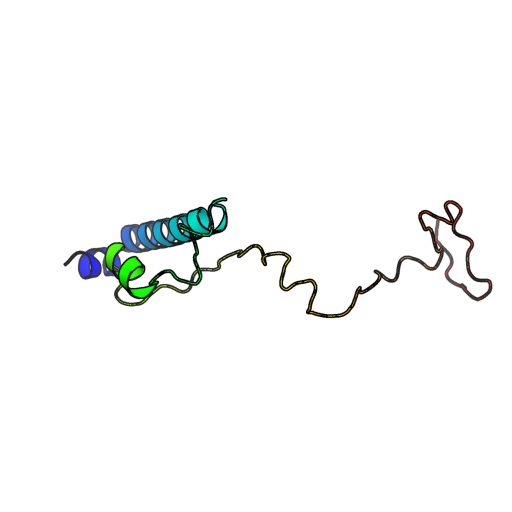 . ASP A 1 88 ? 37.373 8.842 -29.633 1.00 64.31 88 ASP A O 1
ATOM 683 N N . ASN A 1 89 ? 36.755 9.184 -27.515 1.00 66.19 89 ASN A N 1
ATOM 684 C CA . ASN A 1 89 ? 37.894 10.029 -27.150 1.00 66.19 89 ASN A CA 1
ATOM 685 C C . ASN A 1 89 ? 38.409 9.673 -25.741 1.00 66.19 89 ASN A C 1
ATOM 687 O O . ASN A 1 89 ? 38.188 10.427 -24.782 1.00 66.19 89 ASN A O 1
ATOM 691 N N . PRO A 1 90 ? 39.108 8.530 -25.600 1.00 71.69 90 PRO A N 1
ATOM 692 C CA . PRO A 1 90 ? 39.519 7.988 -24.303 1.00 71.69 90 PRO A CA 1
ATOM 693 C C . PRO A 1 90 ? 40.530 8.874 -23.564 1.00 71.69 90 PRO A C 1
ATOM 695 O O . PRO A 1 90 ? 40.657 8.778 -22.348 1.00 71.69 90 PRO A O 1
ATOM 698 N N . TYR A 1 91 ? 41.218 9.769 -24.276 1.00 72.62 91 TYR A N 1
ATOM 699 C CA . TYR A 1 91 ? 42.235 10.657 -23.709 1.00 72.62 91 TYR A CA 1
ATOM 700 C C . TYR A 1 91 ? 41.745 12.091 -23.463 1.00 72.62 91 TYR A C 1
ATOM 702 O O . TYR A 1 91 ? 42.570 12.947 -23.159 1.00 72.62 91 TYR A O 1
ATOM 710 N N . GLY A 1 92 ? 40.436 12.353 -23.610 1.00 73.38 92 GLY A N 1
ATOM 711 C CA . GLY A 1 92 ? 39.731 13.580 -23.206 1.00 73.38 92 GLY A CA 1
ATOM 712 C C . GLY A 1 92 ? 40.589 14.844 -23.114 1.00 73.38 92 GLY A C 1
ATOM 713 O O . GLY A 1 92 ? 41.029 15.230 -22.033 1.00 73.38 92 GLY A O 1
ATOM 714 N N . LYS A 1 93 ? 40.827 15.516 -24.245 1.00 72.00 93 LYS A N 1
ATOM 715 C CA . LYS A 1 93 ? 41.597 16.768 -24.263 1.00 72.00 93 LYS A CA 1
ATOM 716 C C . LYS A 1 93 ? 40.801 17.907 -23.624 1.00 72.00 93 LYS A C 1
ATOM 718 O O . LYS A 1 93 ? 39.591 18.022 -23.823 1.00 72.00 93 LYS A O 1
ATOM 723 N N . ARG A 1 94 ? 41.502 18.753 -22.868 1.00 71.00 94 ARG A N 1
ATOM 724 C CA . ARG A 1 94 ? 40.946 19.979 -22.282 1.00 71.00 94 ARG A CA 1
ATOM 725 C C . ARG A 1 94 ? 40.704 21.002 -23.386 1.00 71.00 94 ARG A C 1
ATOM 727 O O . ARG A 1 94 ? 41.529 21.121 -24.292 1.00 71.00 94 ARG A O 1
ATOM 734 N N . ASP A 1 95 ? 39.605 21.740 -23.298 1.00 72.00 95 ASP A N 1
ATOM 735 C CA . ASP A 1 95 ? 39.398 22.900 -24.165 1.00 72.00 95 ASP A CA 1
ATOM 736 C C . ASP A 1 95 ? 40.440 23.980 -23.820 1.00 72.00 95 ASP A C 1
ATOM 738 O O . ASP A 1 95 ? 40.758 24.187 -22.647 1.00 72.00 95 ASP A O 1
ATOM 742 N N . ALA A 1 96 ? 40.975 24.680 -24.822 1.00 68.69 96 ALA A N 1
ATOM 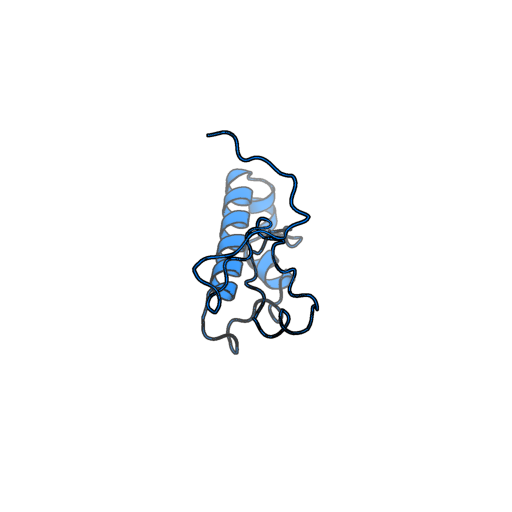743 C CA . ALA A 1 96 ? 41.977 25.731 -24.629 1.00 68.69 96 ALA A CA 1
ATOM 744 C C . ALA A 1 96 ? 41.462 26.894 -23.756 1.00 68.69 96 ALA A C 1
ATOM 746 O O . ALA A 1 96 ? 42.255 27.643 -23.191 1.00 68.69 96 ALA A O 1
ATOM 747 N N . LYS A 1 97 ? 40.136 27.038 -23.632 1.00 72.44 97 LYS A N 1
ATOM 748 C CA . LYS A 1 97 ? 39.477 28.042 -22.783 1.00 72.44 97 LYS A CA 1
ATOM 749 C C . LYS A 1 97 ? 39.190 27.549 -21.356 1.00 72.44 97 LYS A C 1
ATOM 751 O O . LYS A 1 97 ? 38.616 28.298 -20.566 1.00 72.44 97 LYS A O 1
ATOM 756 N N . ASP A 1 98 ? 39.547 26.308 -21.010 1.00 73.75 98 ASP A N 1
ATOM 757 C CA . ASP A 1 98 ? 39.308 25.745 -19.677 1.00 73.75 98 ASP A CA 1
ATOM 758 C C . ASP A 1 98 ? 40.392 26.194 -18.680 1.00 73.75 98 ASP A C 1
ATOM 760 O O . ASP A 1 98 ? 41.453 25.586 -18.560 1.00 73.75 98 ASP A O 1
ATOM 764 N N . ALA A 1 99 ? 40.113 27.280 -17.952 1.00 70.50 99 ALA A N 1
ATOM 765 C CA . ALA A 1 99 ? 41.008 27.866 -16.947 1.00 70.50 99 ALA A CA 1
ATOM 766 C C . ALA A 1 99 ? 40.934 27.187 -15.563 1.00 70.50 99 ALA A C 1
ATOM 768 O O . ALA A 1 99 ? 41.543 27.663 -14.602 1.00 70.50 99 ALA A O 1
ATOM 769 N N . ARG A 1 100 ? 40.168 26.099 -15.420 1.00 74.06 100 ARG A N 1
ATOM 770 C CA . ARG A 1 100 ? 40.035 25.401 -14.137 1.00 74.06 100 ARG A CA 1
ATOM 771 C C . ARG A 1 100 ? 41.309 24.609 -13.850 1.00 74.06 100 ARG A C 1
ATOM 773 O O . ARG A 1 100 ? 41.659 23.687 -14.583 1.00 74.06 100 ARG A O 1
ATOM 780 N N . GLN A 1 101 ? 41.995 24.971 -12.771 1.00 69.00 101 GLN A N 1
ATOM 781 C CA . GLN A 1 101 ? 43.142 24.230 -12.255 1.00 69.00 101 GLN A CA 1
ATOM 782 C C . GLN A 1 101 ? 42.643 23.131 -11.314 1.00 69.00 101 GLN A C 1
ATOM 784 O O . GLN A 1 101 ? 41.831 23.396 -10.428 1.00 69.00 101 GLN A O 1
ATOM 789 N N . PHE A 1 102 ? 43.117 21.901 -11.504 1.00 61.69 102 PHE A N 1
ATOM 790 C CA . PHE A 1 102 ? 42.902 20.824 -10.542 1.00 61.69 102 PHE A CA 1
ATOM 791 C C . PHE A 1 102 ? 44.029 20.919 -9.521 1.00 61.69 102 PHE A C 1
ATOM 793 O O . PHE A 1 102 ? 45.198 20.798 -9.884 1.00 61.69 102 PHE A O 1
ATOM 800 N N . ALA A 1 103 ? 43.687 21.211 -8.268 1.00 61.25 103 ALA A N 1
ATOM 801 C CA . ALA A 1 103 ? 44.632 21.052 -7.174 1.00 61.25 103 ALA A CA 1
ATOM 802 C C . ALA A 1 103 ? 44.977 19.560 -7.043 1.00 61.25 103 ALA A C 1
ATOM 804 O O . ALA A 1 103 ? 44.092 18.713 -7.200 1.00 61.25 103 ALA A O 1
ATOM 805 N N . HIS A 1 104 ? 46.264 19.279 -6.840 1.00 49.38 104 HIS A N 1
ATOM 806 C CA . HIS A 1 104 ? 46.827 17.933 -6.768 1.00 49.38 104 HIS A CA 1
ATOM 807 C C . HIS A 1 104 ? 46.624 17.297 -5.387 1.00 49.38 104 HIS A C 1
ATOM 809 O O . HIS A 1 104 ? 46.569 18.060 -4.396 1.00 49.38 104 HIS A O 1
#

InterPro domains:
  IPR025313 ATP-dependent rRNA helicase SPB4-like, C-terminal extension [PF13959] (9-58)
  IPR025313 ATP-dependent rRNA helicase SPB4-like, C-terminal extension [SM01178] (1-60)